Protein 2QCK (pdb70)

CATH classification: 2.30.110.10

B-factor: mean 38.44, std 8.35, range [13.76, 81.12]

Organism: Arthrobacter sp. (strain FB24) (NCBI:txid290399)

Foldseek 3Di:
DVVVVVVLLAVKFFKKKKWAQQVHRIAMAIFRAWAWDDVVQTKIKGKFCPPPCNVRVVPDWKMKMFAAPVCVVLNVLRHDDDDSPPDDQWAQDPVRYIGGPDHQKMFMWTWPWDDDDTMIMTMTGTDGMDGHDDHFTWMAHNHDIDTDDDDDDPD

Nearest PDB structures (foldseek):
  2qck-assembly1_A  TM=1.006E+00  e=4.231E-31  Arthrobacter sp. FB24
  5zc2-assembly1_A  TM=9.084E-01  e=1.062E-13  Acinetobacter baumannii
  4f07-assembly3_E  TM=8.674E-01  e=9.873E-12  Pseudomonas sp. Y2
  4f07-assembly1_A  TM=8.770E-01  e=6.258E-11  Pseudomonas sp. Y2
  4f07-assembly6_L  TM=8.648E-01  e=5.595E-11  Pseudomonas sp. Y2

Structure (mmCIF, N/CA/C/O backbone):
data_2QCK
#
_entry.id   2QCK
#
_cell.length_a   60.510
_cell.length_b   60.510
_cell.length_c   180.700
_cell.angle_alpha   90.000
_cell.angle_beta   90.000
_cell.angle_gamma   120.000
#
_symmetry.space_group_name_H-M   'P 62 2 2'
#
loop_
_entity.id
_entity.type
_entity.pdbx_description
1 polymer 'Flavin reductase domain protein'
2 non-polymer 'PHOSPHATE ION'
3 water water
#
loop_
_atom_site.group_PDB
_atom_site.id
_atom_site.type_symbol
_atom_site.label_atom_id
_atom_site.label_alt_id
_atom_site.label_comp_id
_atom_site.label_asym_id
_atom_site.label_entity_id
_atom_site.label_seq_id
_atom_site.pdbx_PDB_ins_code
_atom_site.Cartn_x
_atom_site.Cartn_y
_atom_site.Cartn_z
_atom_site.occupancy
_atom_site.B_iso_or_equiv
_atom_site.auth_seq_id
_atom_site.auth_comp_id
_atom_site.auth_asym_id
_atom_site.auth_atom_id
_atom_site.pdbx_PDB_model_num
ATOM 1 N N . PHE A 1 9 ? 30.708 43.655 13.415 1.00 72.53 8 PHE A N 1
ATOM 2 C CA . PHE A 1 9 ? 31.856 43.248 14.290 1.00 73.21 8 PHE A CA 1
ATOM 3 C C . PHE A 1 9 ? 31.838 41.763 14.631 1.00 72.76 8 PHE A C 1
ATOM 4 O O . PHE A 1 9 ? 32.866 41.093 14.586 1.00 72.11 8 PHE A O 1
ATOM 12 N N . GLU A 1 10 ? 30.671 41.266 15.020 1.00 73.04 9 GLU A N 1
ATOM 13 C CA . GLU A 1 10 ? 30.398 39.833 14.964 1.00 70.49 9 GLU A CA 1
ATOM 14 C C . GLU A 1 10 ? 30.670 39.453 13.515 1.00 69.03 9 GLU A C 1
ATOM 15 O O . GLU A 1 10 ? 31.219 38.383 13.229 1.00 67.10 9 GLU A O 1
ATOM 17 N N . GLY A 1 11 ? 30.279 40.373 12.619 1.00 66.79 10 GLY A N 1
ATOM 18 C CA . GLY A 1 11 ? 30.509 40.275 11.183 1.00 63.56 10 GLY A CA 1
ATOM 19 C C . GLY A 1 11 ? 31.964 40.330 10.793 1.00 59.06 10 GLY A C 1
ATOM 20 O O . GLY A 1 11 ? 32.422 39.437 10.127 1.00 61.51 10 GLY A O 1
ATOM 21 N N . THR A 1 12 ? 32.688 41.361 11.218 1.00 55.30 11 THR A N 1
ATOM 22 C CA . THR A 1 12 ? 34.110 41.513 10.866 1.00 53.09 11 THR A CA 1
ATOM 23 C C . THR A 1 12 ? 34.932 40.277 11.254 1.00 51.55 11 THR A C 1
ATOM 24 O O . THR A 1 12 ? 35.682 39.751 10.435 1.00 50.74 11 THR A O 1
ATOM 28 N N . PHE A 1 13 ? 34.782 39.804 12.489 1.00 48.80 12 PHE A N 1
ATOM 29 C CA . PHE A 1 13 ? 35.450 38.577 12.929 1.00 44.19 12 PHE A CA 1
ATOM 30 C C . PHE A 1 13 ? 35.030 37.369 12.050 1.00 44.20 12 PHE A C 1
ATOM 31 O O . PHE A 1 13 ? 35.883 36.650 11.526 1.00 38.85 12 PHE A O 1
ATOM 39 N N . LYS A 1 14 ? 33.738 37.142 11.848 1.00 45.37 13 LYS A N 1
ATOM 40 C CA . LYS A 1 14 ? 33.318 35.985 11.014 1.00 46.95 13 LYS A CA 1
ATOM 41 C C . LYS A 1 14 ? 33.857 36.133 9.579 1.00 47.36 13 LYS A C 1
ATOM 42 O O . LYS A 1 14 ? 34.296 35.163 8.961 1.00 44.52 13 LYS A O 1
ATOM 45 N N . GLU A 1 15 ? 33.823 37.357 9.070 1.00 46.09 14 GLU A N 1
ATOM 46 C CA . GLU A 1 15 ? 34.355 37.663 7.749 1.00 45.55 14 GLU A CA 1
ATOM 47 C C . GLU A 1 15 ? 35.849 37.374 7.645 1.00 43.65 14 GLU A C 1
ATOM 48 O O . GLU A 1 15 ? 36.255 36.658 6.766 1.00 45.16 14 GLU A O 1
ATOM 62 N N . PHE A 1 17 ? 37.759 35.391 9.226 1.00 43.82 16 PHE A N 1
ATOM 63 C CA . PHE A 1 17 ? 38.045 33.938 9.191 1.00 41.98 16 PHE A CA 1
ATOM 64 C C . PHE A 1 17 ? 37.465 33.230 7.973 1.00 45.29 16 PHE A C 1
ATOM 65 O O . PHE A 1 17 ? 37.911 32.119 7.638 1.00 44.39 16 PHE A O 1
ATOM 73 N N . ARG A 1 18 ? 36.466 33.850 7.335 1.00 47.61 17 ARG A N 1
ATOM 74 C CA . ARG A 1 18 ? 36.052 33.441 5.984 1.00 49.20 17 ARG A CA 1
ATOM 75 C C . ARG A 1 18 ? 37.194 33.628 4.999 1.00 47.99 17 ARG A C 1
ATOM 76 O O . ARG A 1 18 ? 37.346 32.871 4.071 1.00 52.30 17 ARG A O 1
ATOM 84 N N . ARG A 1 19 ? 37.997 34.656 5.213 1.00 49.00 18 ARG A N 1
ATOM 85 C CA . ARG A 1 19 ? 39.100 34.979 4.326 1.00 47.53 18 ARG A CA 1
ATOM 86 C C . ARG A 1 19 ? 40.399 34.261 4.655 1.00 47.84 18 ARG A C 1
ATOM 87 O O . ARG A 1 19 ? 41.427 34.477 3.984 1.00 51.93 18 ARG A O 1
ATOM 95 N N . HIS A 1 20 ? 40.379 33.432 5.687 1.00 44.20 19 HIS A N 1
ATOM 96 C CA . HIS A 1 20 ? 41.568 32.749 6.136 1.00 38.78 19 HIS A CA 1
ATOM 97 C C . HIS A 1 20 ? 41.415 31.296 5.698 1.00 40.82 19 HIS A C 1
ATOM 98 O O . HIS A 1 20 ? 40.493 30.623 6.142 1.00 41.62 19 HIS A O 1
ATOM 105 N N . ALA A 1 21 ? 42.293 30.809 4.825 1.00 37.05 20 ALA A N 1
ATOM 106 C CA . ALA A 1 21 ? 42.204 29.425 4.338 1.00 36.36 20 ALA A CA 1
ATOM 107 C C . ALA A 1 21 ? 42.785 28.449 5.370 1.00 34.98 20 ALA A C 1
ATOM 108 O O . ALA A 1 21 ? 43.485 28.834 6.323 1.00 35.86 20 ALA A O 1
ATOM 110 N N . ALA A 1 22 ? 42.542 27.157 5.181 1.00 36.27 21 ALA A N 1
ATOM 111 C CA . ALA A 1 22 ? 42.986 26.188 6.166 1.00 36.43 21 ALA A CA 1
ATOM 112 C C . ALA A 1 22 ? 43.141 24.806 5.538 1.00 34.83 21 ALA A C 1
ATOM 113 O O . ALA A 1 22 ? 42.460 24.504 4.578 1.00 36.59 21 ALA A O 1
ATOM 115 N N . GLY A 1 23 ? 44.031 23.990 6.077 1.00 36.53 22 GLY A N 1
ATOM 116 C CA . GLY A 1 23 ? 44.090 22.599 5.695 1.00 34.64 22 GLY A CA 1
ATOM 117 C C . GLY A 1 23 ? 43.027 21.808 6.394 1.00 33.62 22 GLY A C 1
ATOM 118 O O . GLY A 1 23 ? 42.541 22.225 7.416 1.00 34.77 22 GLY A O 1
ATOM 119 N N . VAL A 1 24 ? 42.719 20.616 5.881 1.00 31.05 23 VAL A N 1
ATOM 120 C CA . VAL A 1 24 ? 41.601 19.822 6.39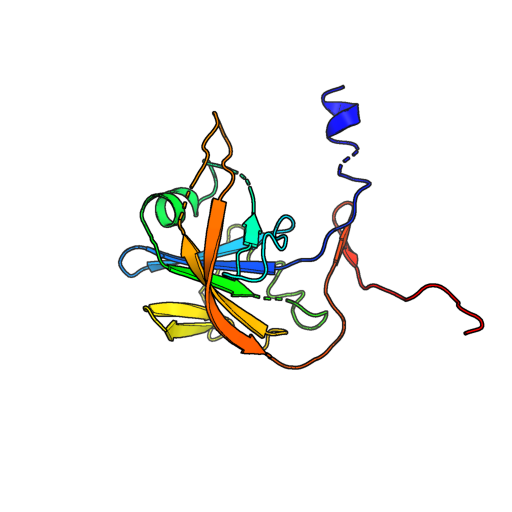0 1.0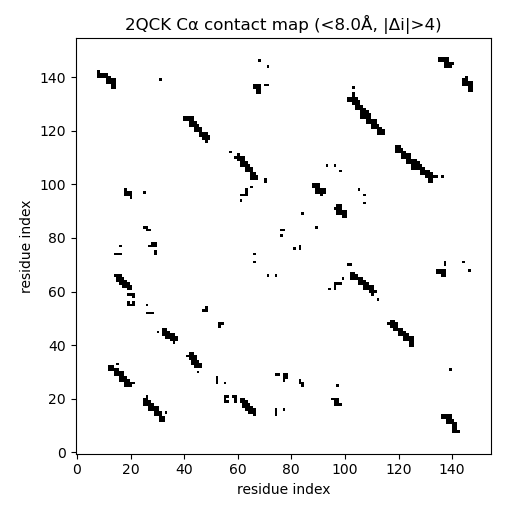0 33.06 23 VAL A CA 1
ATOM 121 C C . VAL A 1 24 ? 42.170 18.525 6.953 1.00 31.76 23 VAL A C 1
ATOM 122 O O . VAL A 1 24 ? 42.917 17.841 6.257 1.00 30.60 23 VAL A O 1
ATOM 126 N N . ALA A 1 25 ? 41.851 18.238 8.225 1.00 32.29 24 ALA A N 1
ATOM 127 C CA . ALA A 1 25 ? 42.175 16.976 8.885 1.00 33.69 24 ALA A CA 1
ATOM 128 C C . ALA A 1 25 ? 40.879 16.362 9.439 1.00 32.03 24 ALA A C 1
ATOM 129 O O . ALA A 1 25 ? 39.868 17.023 9.452 1.00 33.26 24 ALA A O 1
ATOM 131 N N . ILE A 1 26 ? 40.912 15.094 9.864 1.00 35.42 25 ILE A N 1
ATOM 132 C CA . ILE A 1 26 ? 39.814 14.476 10.606 1.00 32.21 25 ILE A CA 1
ATOM 133 C C . ILE A 1 26 ? 40.318 13.870 11.915 1.00 34.20 25 ILE A C 1
ATOM 134 O O . ILE A 1 26 ? 41.381 13.183 11.953 1.00 33.43 25 ILE A O 1
ATOM 139 N N . ILE A 1 27 ? 39.581 14.158 12.991 1.00 34.29 26 ILE A N 1
ATOM 140 C CA . ILE A 1 27 ? 39.908 13.667 14.347 1.00 30.75 26 ILE A CA 1
ATOM 141 C C . ILE A 1 27 ? 38.975 12.522 14.620 1.00 30.74 26 ILE A C 1
ATOM 142 O O . ILE A 1 27 ? 37.808 12.632 14.315 1.00 29.83 26 ILE A O 1
ATOM 147 N N . THR A 1 28 ? 39.502 11.448 15.197 1.00 29.71 27 THR A N 1
ATOM 148 C CA . THR A 1 28 ? 38.677 10.253 15.530 1.00 29.48 27 THR A CA 1
ATOM 149 C C . THR A 1 28 ? 38.884 9.930 17.008 1.00 30.34 27 THR A C 1
ATOM 150 O O . THR A 1 28 ? 39.935 10.217 17.559 1.00 32.80 27 THR A O 1
ATOM 154 N N . VAL A 1 29 ? 37.844 9.433 17.681 1.00 31.23 28 VAL A N 1
ATOM 155 C CA . VAL A 1 29 ? 37.972 9.020 19.055 1.00 25.58 28 VAL A CA 1
ATOM 156 C C . VAL A 1 29 ? 37.019 7.871 19.256 1.00 30.15 28 VAL A C 1
ATOM 157 O O . VAL A 1 29 ? 35.969 7.809 18.615 1.00 31.56 28 VAL A O 1
ATOM 161 N N . ASN A 1 30 ? 37.433 6.942 20.090 1.00 29.02 29 ASN A N 1
ATOM 162 C CA . ASN A 1 30 ? 36.608 5.778 20.484 1.00 30.86 29 ASN A CA 1
ATOM 163 C C . ASN A 1 30 ? 36.121 5.965 21.922 1.00 32.20 29 ASN A C 1
ATOM 164 O O . ASN A 1 30 ? 36.870 5.759 22.909 1.00 31.55 29 ASN A O 1
ATOM 169 N N . TYR A 1 31 ? 34.863 6.359 22.036 1.00 35.25 30 TYR A N 1
ATOM 170 C CA . TYR A 1 31 ? 34.257 6.639 23.311 1.00 35.50 30 TYR A CA 1
ATOM 171 C C . TYR A 1 31 ? 33.578 5.382 23.830 1.00 38.13 30 TYR A C 1
ATOM 172 O O . TYR A 1 31 ? 32.450 5.065 23.461 1.00 38.90 30 TYR A O 1
ATOM 181 N N . ASN A 1 32 ? 34.301 4.666 24.671 1.00 39.37 31 ASN A N 1
ATOM 182 C CA . ASN A 1 32 ? 33.783 3.496 25.324 1.00 43.25 31 ASN A CA 1
ATOM 183 C C . ASN A 1 32 ? 33.103 2.579 24.362 1.00 40.26 31 ASN A C 1
ATOM 184 O O . ASN A 1 32 ? 32.001 2.113 24.614 1.00 42.91 31 ASN A O 1
ATOM 189 N N . GLY A 1 33 ? 33.765 2.338 23.234 1.00 41.00 32 GLY A N 1
ATOM 190 C CA . GLY A 1 33 ? 33.293 1.369 22.269 1.00 40.53 32 GLY A CA 1
ATOM 191 C C . GLY A 1 33 ? 32.669 1.899 20.998 1.00 39.94 32 GLY A C 1
ATOM 192 O O . GLY A 1 33 ? 32.554 1.154 20.040 1.00 40.94 32 GLY A O 1
ATOM 193 N N . THR A 1 34 ? 32.233 3.153 20.982 1.00 35.23 33 THR A N 1
ATOM 194 C CA . THR A 1 34 ? 31.558 3.699 19.808 1.00 35.58 33 THR A CA 1
ATOM 195 C C . THR A 1 34 ? 32.509 4.700 19.179 1.00 33.32 33 THR A C 1
ATOM 196 O O . THR A 1 34 ? 33.023 5.516 19.891 1.00 33.48 33 THR A O 1
ATOM 200 N N . PRO A 1 35 ? 32.774 4.602 17.864 1.00 34.24 34 PRO A N 1
ATOM 201 C CA . PRO A 1 35 ? 33.644 5.560 17.203 1.00 34.97 34 PRO A CA 1
ATOM 202 C C . PRO A 1 35 ? 32.971 6.889 16.953 1.00 33.88 34 PRO A C 1
ATOM 203 O O . PRO A 1 35 ? 31.813 6.946 16.560 1.00 37.54 34 PRO A O 1
ATOM 207 N N . TYR A 1 36 ? 33.711 7.950 17.201 1.00 33.34 35 TYR A N 1
ATOM 208 C CA . TYR A 1 36 ? 33.289 9.298 16.890 1.00 29.08 35 TYR A CA 1
ATOM 209 C C . TYR A 1 36 ? 34.400 9.930 16.095 1.00 31.80 35 TYR A C 1
ATOM 210 O O . TYR A 1 36 ? 35.553 9.544 16.242 1.00 32.77 35 TYR A O 1
ATOM 219 N N . GLY A 1 37 ? 34.074 10.935 15.283 1.00 30.67 36 GLY A N 1
ATOM 220 C CA . GLY A 1 37 ? 35.120 11.660 14.557 1.00 32.05 36 GLY A CA 1
ATOM 221 C C . GLY A 1 37 ? 34.550 12.857 13.859 1.00 32.36 36 GLY A C 1
ATOM 222 O O . GLY A 1 37 ? 33.354 12.948 13.667 1.00 34.49 36 GLY A O 1
ATOM 223 N N . PHE A 1 38 ? 35.402 13.792 13.469 1.00 34.60 37 PHE A N 1
ATOM 224 C CA . PHE A 1 38 ? 34.881 15.000 12.880 1.00 33.17 37 PHE A CA 1
ATOM 225 C C . PHE A 1 38 ? 35.962 15.706 12.057 1.00 33.43 37 PHE A C 1
ATOM 226 O O . PHE A 1 38 ? 37.141 15.611 12.357 1.00 30.50 37 PHE A O 1
ATOM 234 N N . THR A 1 39 ? 35.543 16.363 10.986 1.00 29.61 38 THR A N 1
ATOM 235 C CA . THR A 1 39 ? 36.425 17.138 10.132 1.00 32.23 38 THR A CA 1
ATOM 236 C C . THR A 1 39 ? 36.794 18.364 10.924 1.00 28.79 38 THR A C 1
ATOM 237 O O . THR A 1 39 ? 35.961 18.907 11.610 1.00 31.11 38 THR A O 1
ATOM 241 N N . ALA A 1 40 ? 38.021 18.851 10.745 1.00 32.48 39 ALA A N 1
ATOM 242 C CA . ALA A 1 40 ? 38.556 19.950 11.501 1.00 30.98 39 ALA A CA 1
ATOM 243 C C . ALA A 1 40 ? 39.488 20.782 10.617 1.00 33.45 39 ALA A C 1
ATOM 244 O O . ALA A 1 40 ? 40.248 20.263 9.819 1.00 32.11 39 ALA A O 1
ATOM 246 N N . THR A 1 41 ? 39.369 22.086 10.725 1.00 33.52 40 THR A N 1
ATOM 247 C CA . THR A 1 41 ? 40.297 22.998 10.052 1.00 34.32 40 THR A CA 1
ATOM 248 C C . THR A 1 41 ? 41.272 23.709 11.001 1.00 35.97 40 THR A C 1
ATOM 249 O O . THR A 1 41 ? 42.036 24.574 10.559 1.00 33.18 40 THR A O 1
ATOM 253 N N . SER A 1 42 ? 41.310 23.348 12.275 1.00 34.09 41 SER A N 1
ATOM 254 C CA . SER A 1 42 ? 42.167 24.079 13.233 1.00 35.47 41 SER A CA 1
ATOM 255 C C . SER A 1 42 ? 43.390 23.330 13.732 1.00 37.97 41 SER A C 1
ATOM 256 O O . SER A 1 42 ? 44.108 23.802 14.621 1.00 42.92 41 SER A O 1
ATOM 259 N N . VAL A 1 43 ? 43.655 22.177 13.161 1.00 31.42 42 VAL A N 1
ATOM 260 C CA . VAL A 1 43 ? 44.714 21.337 13.653 1.00 32.88 42 VAL A CA 1
ATOM 261 C C . VAL A 1 43 ? 45.992 22.102 13.317 1.00 33.34 42 VAL A C 1
ATOM 262 O O . VAL A 1 43 ? 46.105 22.576 12.194 1.00 37.33 42 VAL A O 1
ATOM 266 N N . ALA A 1 44 ? 46.903 22.227 14.277 1.00 31.70 43 ALA A N 1
ATOM 267 C CA . ALA A 1 44 ? 48.185 22.974 14.113 1.00 29.80 43 ALA A CA 1
ATOM 268 C C . ALA A 1 44 ? 49.210 22.271 14.935 1.00 32.95 43 ALA A C 1
ATOM 269 O O . ALA A 1 44 ? 48.932 21.784 16.029 1.00 34.25 43 ALA A O 1
ATOM 271 N N . SER A 1 45 ? 50.412 22.233 14.403 1.00 31.65 44 SER A N 1
ATOM 272 C CA . SER A 1 45 ? 51.585 21.850 15.157 1.00 32.13 44 SER A CA 1
ATOM 273 C C . SER A 1 45 ? 51.848 22.773 16.357 1.00 34.63 44 SER A C 1
ATOM 274 O O . SER A 1 45 ? 51.751 24.000 16.222 1.00 34.87 44 SER A O 1
ATOM 277 N N . LEU A 1 46 ? 52.189 22.180 17.515 1.00 34.99 45 LEU A N 1
ATOM 278 C CA . LEU A 1 46 ? 52.598 22.921 18.704 1.00 33.13 45 LEU A CA 1
ATOM 279 C C . LEU A 1 46 ? 54.070 22.768 19.040 1.00 32.65 45 LEU A C 1
ATOM 280 O O . LEU A 1 46 ? 54.787 23.748 19.247 1.00 32.13 45 LEU A O 1
ATOM 285 N N . SER A 1 47 ? 54.550 21.535 19.104 1.00 35.69 46 SER A N 1
ATOM 286 C CA . SER A 1 47 ? 55.956 21.321 19.453 1.00 30.82 46 SER A CA 1
ATOM 287 C C . SER A 1 47 ? 56.508 20.075 18.819 1.00 35.67 46 SER A C 1
ATOM 288 O O . SER A 1 47 ? 55.784 19.219 18.357 1.00 35.78 46 SER A O 1
ATOM 291 N N . ALA A 1 48 ? 57.827 20.014 18.784 1.00 39.71 47 ALA A N 1
ATOM 292 C CA . ALA A 1 48 ? 58.539 18.911 18.163 1.00 41.53 47 ALA A CA 1
ATOM 293 C C . ALA A 1 48 ? 59.002 17.875 19.180 1.00 44.61 47 ALA A C 1
ATOM 294 O O . ALA A 1 48 ? 58.940 16.664 18.905 1.00 48.11 47 ALA A O 1
ATOM 296 N N . GLN A 1 49 ? 59.469 18.332 20.340 1.00 44.76 48 GLN A N 1
ATOM 297 C CA . GLN A 1 49 ? 59.938 17.432 21.375 1.00 47.04 48 GLN A CA 1
ATOM 298 C C . GLN A 1 49 ? 59.373 17.846 22.698 1.00 44.92 48 GLN A C 1
ATOM 299 O O . GLN A 1 49 ? 59.703 18.911 23.189 1.00 48.16 48 GLN A O 1
ATOM 305 N N . PRO A 1 50 ? 58.449 17.063 23.251 1.00 41.41 49 PRO A N 1
ATOM 306 C CA . PRO A 1 50 ? 57.749 16.006 22.573 1.00 39.78 49 PRO A CA 1
ATOM 307 C C . PRO A 1 50 ? 56.862 16.617 21.483 1.00 39.57 49 PRO A C 1
ATOM 308 O O . PRO A 1 50 ? 56.604 17.843 21.487 1.00 39.44 49 PRO A O 1
ATOM 312 N N . PRO A 1 51 ? 56.440 15.780 20.537 1.00 38.01 50 PRO A N 1
ATOM 313 C CA . PRO A 1 51 ? 55.554 16.174 19.488 1.00 37.00 50 PRO A CA 1
ATOM 314 C C . PRO A 1 51 ? 54.163 16.406 20.009 1.00 36.11 50 PRO A C 1
ATOM 315 O O . PRO A 1 51 ? 53.587 15.513 20.634 1.00 38.97 50 PRO A O 1
ATOM 319 N N . ARG A 1 52 ? 53.633 17.591 19.727 1.00 34.29 51 ARG A N 1
ATOM 320 C CA A ARG A 1 52 ? 52.262 17.933 20.100 0.50 34.72 51 ARG A CA 1
ATOM 321 C CA B ARG A 1 52 ? 52.269 17.941 20.110 0.50 33.53 51 ARG A CA 1
ATOM 322 C C . ARG A 1 52 ? 51.559 18.730 19.015 1.00 32.57 51 ARG A C 1
ATOM 323 O O . ARG A 1 52 ? 52.179 19.449 18.268 1.00 33.40 51 ARG A O 1
ATOM 338 N N . PHE A 1 53 ? 50.235 18.626 18.987 1.00 33.48 52 PHE A N 1
ATOM 339 C CA . PHE A 1 53 ? 49.419 19.452 18.132 1.00 34.82 52 PHE A CA 1
ATOM 340 C C . PHE A 1 53 ? 48.228 19.924 18.936 1.00 34.19 52 PHE A C 1
ATOM 341 O O . PHE A 1 53 ? 47.951 19.392 19.992 1.00 34.98 52 PHE A O 1
ATOM 349 N N . THR A 1 54 ? 47.566 20.945 18.410 1.00 34.81 53 THR A N 1
ATOM 350 C CA . THR A 1 54 ? 46.375 21.524 19.019 1.00 34.23 53 THR A CA 1
ATOM 351 C C . THR A 1 54 ? 45.252 21.587 18.000 1.00 35.81 53 THR A C 1
ATOM 3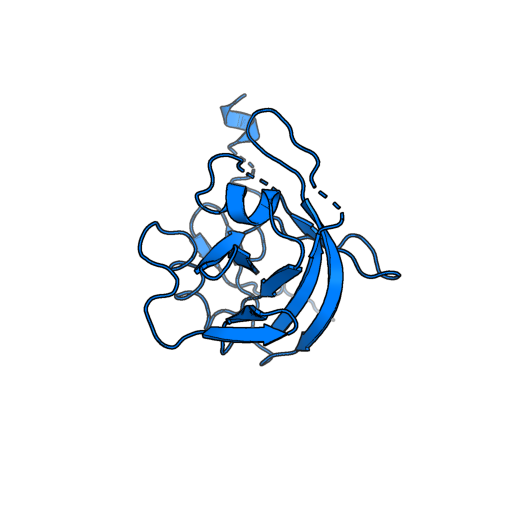52 O O . THR A 1 54 ? 45.516 21.650 16.810 1.00 33.39 53 THR A O 1
ATOM 356 N N . PHE A 1 55 ? 44.004 21.555 18.472 1.00 34.03 54 PHE A N 1
ATOM 357 C CA . PHE A 1 55 ? 42.865 21.973 17.674 1.00 33.83 54 PHE A CA 1
ATOM 358 C C . PHE A 1 55 ? 41.799 22.580 18.591 1.00 33.96 54 PHE A C 1
ATOM 359 O O . PHE A 1 55 ? 41.864 22.451 19.831 1.00 35.12 54 PHE A O 1
ATOM 367 N N . ASN A 1 56 ? 40.831 23.241 17.978 1.00 34.33 55 ASN A N 1
ATOM 368 C CA . ASN A 1 56 ? 39.710 23.814 18.679 1.00 34.02 55 ASN A CA 1
ATOM 3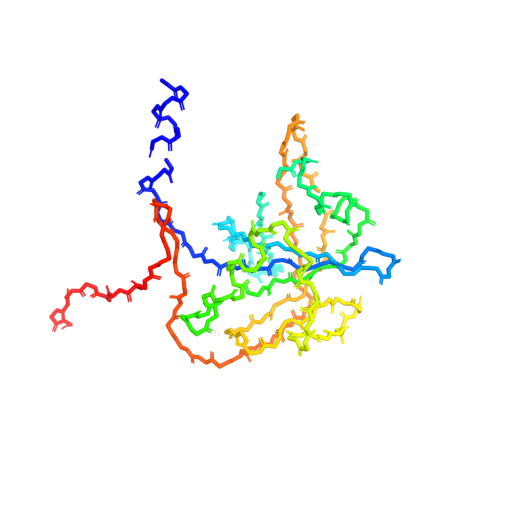69 C C . ASN A 1 56 ? 38.419 23.101 18.279 1.00 34.42 55 ASN A C 1
ATOM 370 O O . ASN A 1 56 ? 38.277 22.616 17.137 1.00 31.68 55 ASN A O 1
ATOM 383 N N . ALA A 1 58 ? 33.857 22.861 19.347 1.00 34.69 57 ALA A N 1
ATOM 384 C CA . ALA A 1 58 ? 32.688 23.381 19.992 1.00 35.45 57 ALA A CA 1
ATOM 385 C C . ALA A 1 58 ? 32.275 22.337 21.032 1.00 36.11 57 ALA A C 1
ATOM 386 O O . ALA A 1 58 ? 32.235 21.127 20.737 1.00 33.43 57 ALA A O 1
ATOM 388 N N . ARG A 1 59 ? 31.881 22.807 22.211 1.00 35.38 58 ARG A N 1
ATOM 389 C CA . ARG A 1 59 ? 31.389 21.896 23.261 1.00 36.81 58 ARG A CA 1
ATOM 390 C C . ARG A 1 59 ? 30.034 21.354 22.920 1.00 36.75 58 ARG A C 1
ATOM 391 O O . ARG A 1 59 ? 29.577 20.383 23.535 1.00 36.48 58 ARG A O 1
ATOM 399 N N . SER A 1 60 ? 29.422 21.904 21.876 1.00 36.64 59 SER A N 1
ATOM 400 C CA . SER A 1 60 ? 28.153 21.366 21.357 1.00 38.30 59 SER A CA 1
ATOM 401 C C . SER A 1 60 ? 28.372 20.384 20.223 1.00 37.63 59 SER A C 1
ATOM 402 O O . SER A 1 60 ? 27.435 19.857 19.724 1.00 34.51 59 SER A O 1
ATOM 405 N N . SER A 1 61 ? 29.608 20.130 19.800 1.00 33.01 60 SER A N 1
ATOM 406 C CA . SER A 1 61 ? 29.845 19.075 18.838 1.00 34.35 60 SER A CA 1
ATOM 407 C C . SER A 1 61 ? 29.292 17.769 19.362 1.00 34.90 60 SER A C 1
ATOM 408 O O . SER A 1 61 ? 29.373 17.488 20.539 1.00 37.61 60 SER A O 1
ATOM 411 N N . SER A 1 62 ? 28.767 16.947 18.475 1.00 35.02 61 SER A N 1
ATOM 412 C CA . SER A 1 62 ? 28.319 15.592 18.838 1.00 32.24 61 SER A CA 1
ATOM 413 C C . SER A 1 62 ? 29.499 14.759 19.355 1.00 33.68 61 SER A C 1
ATOM 414 O O . SER A 1 62 ? 29.327 13.729 19.980 1.00 37.48 61 SER A O 1
ATOM 417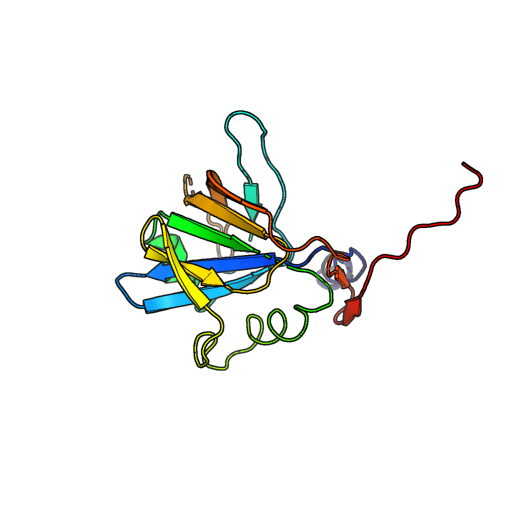 N N . SER A 1 63 ? 30.710 15.203 19.098 1.00 35.99 62 SER A N 1
ATOM 418 C CA . SER A 1 63 ? 31.876 14.479 19.553 1.00 35.95 62 SER A CA 1
ATOM 419 C C . SER A 1 63 ? 32.498 15.066 20.825 1.00 36.45 62 SER A C 1
ATOM 420 O O . SER A 1 63 ? 33.550 14.581 21.263 1.00 33.93 62 SER A O 1
ATOM 423 N N . TRP A 1 64 ? 31.915 16.103 21.417 1.00 35.14 63 TRP A N 1
ATOM 424 C CA . TRP A 1 64 ? 32.565 16.728 22.598 1.00 35.14 63 TRP A CA 1
ATOM 425 C C . TRP A 1 64 ? 32.653 15.758 23.811 1.00 33.46 63 TRP A C 1
ATOM 426 O O . TRP A 1 64 ? 33.717 15.630 24.435 1.00 36.08 63 TRP A O 1
ATOM 437 N N . PRO A 1 65 ? 31.564 15.062 24.136 1.00 34.91 64 PRO A N 1
ATOM 438 C CA . PRO A 1 65 ? 31.640 14.157 25.235 1.00 32.33 64 PRO A CA 1
ATOM 439 C C . PRO A 1 65 ? 32.695 13.088 25.035 1.00 32.92 64 PRO A C 1
ATOM 440 O O . PRO A 1 65 ? 33.325 12.709 26.005 1.00 34.08 64 PRO A O 1
ATOM 444 N N . ALA A 1 66 ? 32.890 12.612 23.803 1.00 30.66 65 ALA A N 1
ATOM 445 C CA . ALA A 1 66 ? 33.935 11.602 23.511 1.00 30.39 65 ALA A CA 1
ATOM 446 C C . ALA A 1 66 ? 35.297 12.195 23.828 1.00 31.34 65 ALA A C 1
ATOM 447 O O . ALA A 1 66 ? 36.121 11.580 24.523 1.00 34.19 65 ALA A O 1
ATOM 449 N N . ILE A 1 67 ? 35.494 13.430 23.388 1.00 31.47 66 ILE A N 1
ATOM 450 C CA . ILE A 1 67 ? 36.762 14.138 23.617 1.00 28.52 66 ILE A CA 1
ATOM 451 C C . ILE A 1 67 ? 37.011 14.510 25.093 1.00 31.78 66 ILE A C 1
ATOM 452 O O . ILE A 1 67 ? 38.154 14.423 25.599 1.00 33.45 66 ILE A O 1
ATOM 457 N N . ALA A 1 68 ? 35.982 15.007 25.764 1.00 27.92 67 ALA A N 1
ATOM 458 C CA . ALA A 1 68 ? 36.003 15.292 27.181 1.00 32.34 67 ALA A CA 1
ATOM 459 C C . ALA A 1 68 ? 36.368 14.085 28.068 1.00 35.10 67 ALA A C 1
ATOM 460 O O . ALA A 1 68 ? 37.032 14.239 29.094 1.00 36.26 67 ALA A O 1
ATOM 462 N N . ASN A 1 69 ? 35.923 12.898 27.668 1.00 33.40 68 ASN A N 1
ATOM 463 C CA . ASN A 1 69 ? 36.027 11.710 28.473 1.00 33.99 68 ASN A CA 1
ATOM 464 C C . ASN A 1 69 ? 36.918 10.616 27.929 1.00 33.32 68 ASN A C 1
ATOM 465 O O . ASN A 1 69 ? 36.971 9.551 28.500 1.00 33.77 68 ASN A O 1
ATOM 470 N N . THR A 1 70 ? 37.709 10.911 26.906 1.00 35.39 69 THR A N 1
ATOM 471 C CA . THR A 1 70 ? 38.633 9.938 26.358 1.00 33.78 69 THR A CA 1
ATOM 472 C C . THR A 1 70 ? 40.013 10.501 26.265 1.00 34.67 69 THR A C 1
ATOM 473 O O . THR A 1 70 ? 40.186 11.723 26.144 1.00 35.56 69 THR A O 1
ATOM 477 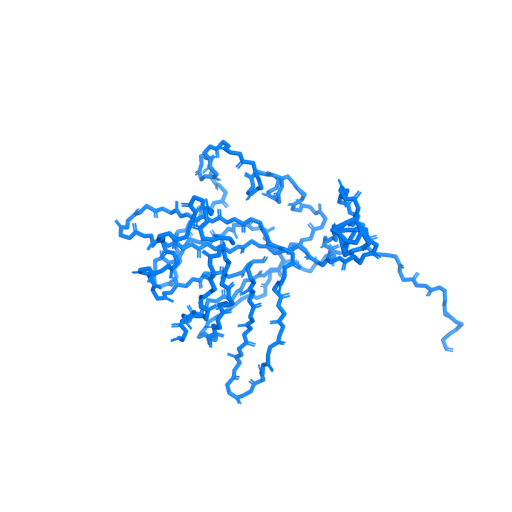N N . THR A 1 71 ? 41.013 9.632 26.339 1.00 35.79 70 THR A N 1
ATOM 478 C CA . THR A 1 71 ? 42.400 10.081 26.226 1.00 35.19 70 THR A CA 1
ATOM 479 C C . THR A 1 71 ? 43.050 9.923 24.844 1.00 33.56 70 THR A C 1
ATOM 480 O O . THR A 1 71 ? 43.686 10.848 24.369 1.00 33.71 70 THR A O 1
ATOM 484 N N . HIS A 1 72 ? 42.914 8.780 24.190 1.00 32.69 71 HIS A N 1
ATOM 485 C CA . HIS A 1 72 ? 43.562 8.590 22.881 1.00 32.61 71 HIS A CA 1
ATOM 486 C C . HIS A 1 72 ? 42.657 9.028 21.766 1.00 34.72 71 HIS A C 1
ATOM 487 O O . HIS A 1 72 ? 41.459 8.747 21.788 1.00 36.53 71 HIS A O 1
ATOM 494 N N . ILE A 1 73 ? 43.250 9.759 20.828 1.00 34.46 72 ILE A N 1
ATOM 495 C CA . ILE A 1 73 ? 42.591 10.208 19.619 1.00 35.31 72 ILE A CA 1
ATOM 496 C C . ILE A 1 73 ? 43.505 10.043 18.399 1.00 35.93 72 ILE A C 1
ATOM 497 O O . ILE A 1 73 ? 44.718 9.873 18.512 1.00 35.79 72 ILE A O 1
ATOM 502 N N . GLY A 1 74 ? 42.899 10.056 17.222 1.00 36.45 73 GLY A N 1
ATOM 503 C CA . GLY A 1 74 ? 43.651 10.058 15.971 1.00 35.61 73 GLY A CA 1
ATOM 504 C C . GLY A 1 74 ? 43.447 11.353 15.220 1.00 35.10 73 GLY A C 1
ATOM 505 O O . GLY A 1 74 ? 42.383 11.935 15.263 1.00 39.27 73 GLY A O 1
ATOM 506 N N . VAL A 1 75 ? 44.482 11.815 14.529 1.00 33.51 74 VAL A N 1
ATOM 507 C CA . VAL A 1 75 ? 44.304 12.855 13.536 1.00 33.34 74 VAL A CA 1
ATOM 508 C C . VAL A 1 75 ? 44.745 12.386 12.144 1.00 31.75 74 VAL A C 1
ATOM 509 O O . VAL A 1 75 ? 45.781 11.718 12.003 1.00 30.78 74 VAL A O 1
ATOM 513 N N . HIS A 1 76 ? 43.943 12.721 11.132 1.00 29.82 75 HIS A N 1
ATOM 514 C CA . HIS A 1 76 ? 44.196 12.295 9.743 1.00 30.21 75 HIS A CA 1
ATOM 515 C C . HIS A 1 76 ? 44.360 13.477 8.835 1.00 31.81 75 HIS A C 1
ATOM 516 O O . HIS A 1 76 ? 43.481 14.324 8.763 1.00 34.61 75 HIS A O 1
ATOM 531 N N . LEU A 1 78 ? 44.527 14.911 5.080 1.00 36.71 77 LEU A N 1
ATOM 532 C CA . LEU A 1 78 ? 43.713 14.578 3.925 1.00 35.67 77 LEU A CA 1
ATOM 533 C C . LEU A 1 78 ? 44.355 15.102 2.657 1.00 37.16 77 LEU A C 1
ATOM 534 O O . LEU A 1 78 ? 44.969 16.169 2.642 1.00 35.17 77 LEU A O 1
ATOM 539 N N . GLY A 1 79 ? 44.236 14.332 1.585 1.00 38.03 78 GLY A N 1
ATOM 540 C CA . GLY A 1 79 ? 44.524 14.858 0.263 1.00 35.78 78 GLY A CA 1
ATOM 541 C C . GLY A 1 79 ? 43.272 15.095 -0.554 1.00 36.43 78 GLY A C 1
ATOM 542 O O . GLY A 1 79 ? 42.161 14.869 -0.108 1.00 33.21 78 GLY A O 1
ATOM 543 N N . LEU A 1 80 ? 43.461 15.508 -1.795 1.00 39.17 79 LEU A N 1
ATOM 544 C CA . LEU A 1 80 ? 42.342 15.774 -2.683 1.00 38.01 79 LEU A CA 1
ATOM 545 C C . LEU A 1 80 ? 41.458 14.572 -2.912 1.00 38.54 79 LEU A C 1
ATOM 546 O O . LEU A 1 80 ? 40.258 14.726 -3.066 1.00 38.68 79 LEU A O 1
ATOM 551 N N . ASP A 1 81 ? 42.030 13.371 -2.913 1.00 38.16 80 ASP A N 1
ATOM 552 C CA . ASP A 1 81 ? 41.220 12.170 -3.080 1.00 36.43 80 ASP A CA 1
ATOM 553 C C . ASP A 1 81 ? 40.390 11.878 -1.834 1.00 38.10 80 ASP A C 1
ATOM 554 O O . ASP A 1 81 ? 39.569 10.976 -1.837 1.00 35.93 80 ASP A O 1
ATOM 557 N N . ASN A 1 82 ? 40.589 12.629 -0.759 1.00 36.99 81 ASN A N 1
ATOM 558 C CA . ASN A 1 82 ? 39.827 12.411 0.466 1.00 35.30 81 ASN A CA 1
ATOM 559 C C . ASN A 1 82 ? 38.692 13.452 0.643 1.00 34.05 81 ASN A C 1
ATOM 560 O O . ASN A 1 82 ? 38.177 13.581 1.744 1.00 36.47 81 ASN A O 1
ATOM 565 N N . GLN A 1 83 ? 38.275 14.151 -0.421 1.00 35.45 82 GLN A N 1
ATOM 566 C CA A GLN A 1 83 ? 37.277 15.187 -0.227 0.50 35.39 82 GLN A CA 1
ATOM 567 C CA B GLN A 1 83 ? 37.201 15.175 -0.404 0.50 37.39 82 GLN A CA 1
ATOM 568 C C . GLN A 1 83 ? 35.953 14.592 0.235 1.00 37.86 82 GLN A C 1
ATOM 569 O O . GLN A 1 83 ? 35.293 15.184 1.068 1.00 39.77 82 GLN A O 1
ATOM 580 N N . GLU A 1 84 ? 35.607 13.411 -0.244 1.00 39.29 83 GLU A N 1
ATOM 581 C CA . GLU A 1 84 ? 34.338 12.797 0.104 1.00 40.75 83 GLU A CA 1
ATOM 582 C C . GLU A 1 84 ? 34.306 12.435 1.592 1.00 38.60 83 GLU A C 1
ATOM 583 O O . GLU A 1 84 ? 33.270 12.524 2.246 1.00 35.40 83 GLU A O 1
ATOM 589 N N . LEU A 1 85 ? 35.456 12.051 2.118 1.00 36.73 84 LEU A N 1
ATOM 590 C CA . LEU A 1 85 ? 35.595 11.665 3.497 1.00 37.28 84 LEU A CA 1
ATOM 591 C C . LEU A 1 85 ? 35.511 12.896 4.385 1.00 36.68 84 LEU A C 1
ATOM 592 O O . LEU A 1 85 ? 34.787 12.873 5.407 1.00 37.27 84 LEU A O 1
ATOM 597 N N . ALA A 1 86 ? 36.187 13.973 3.967 1.00 35.17 85 ALA A N 1
ATOM 598 C CA . ALA A 1 86 ? 36.031 15.293 4.600 1.00 35.10 85 ALA A CA 1
ATOM 599 C C . ALA A 1 86 ? 34.568 15.728 4.723 1.00 33.50 85 ALA A C 1
ATOM 600 O O . ALA A 1 86 ? 34.137 16.127 5.791 1.00 36.89 85 ALA A O 1
ATOM 602 N N . ASP A 1 87 ? 33.806 15.646 3.647 1.00 33.84 86 ASP A N 1
ATOM 603 C CA . ASP A 1 87 ? 32.410 16.029 3.663 1.00 32.04 86 ASP A CA 1
ATOM 604 C C . ASP A 1 87 ? 31.548 15.114 4.574 1.00 32.51 86 ASP A C 1
ATOM 605 O O . ASP A 1 87 ? 30.695 15.605 5.321 1.00 31.61 86 ASP A O 1
ATOM 610 N N A ARG A 1 88 ? 31.767 13.800 4.464 0.50 33.12 87 ARG A N 1
ATOM 611 N N B ARG A 1 88 ? 31.764 13.809 4.519 0.50 32.55 87 ARG A N 1
ATOM 612 C CA A ARG A 1 88 ? 31.210 12.771 5.386 0.50 35.17 87 ARG A CA 1
ATOM 613 C CA B ARG A 1 88 ? 31.035 12.894 5.406 0.50 33.89 87 ARG A CA 1
ATOM 614 C C A ARG A 1 88 ? 31.317 13.181 6.842 0.50 34.16 87 ARG A C 1
ATOM 615 C C B ARG A 1 88 ? 31.296 13.193 6.882 0.50 33.52 87 ARG A C 1
ATOM 616 O O A ARG A 1 88 ? 30.365 13.095 7.603 0.50 33.64 87 ARG A O 1
ATOM 617 O O B ARG A 1 88 ? 30.401 13.059 7.706 0.50 32.92 87 ARG A O 1
ATOM 632 N N . PHE A 1 89 ? 32.525 13.585 7.216 1.00 34.51 88 PHE A N 1
ATOM 633 C CA . PHE A 1 89 ? 32.881 13.843 8.602 1.00 32.20 88 PHE A CA 1
ATOM 634 C C . PHE A 1 89 ? 32.543 15.261 9.077 1.00 36.84 88 PHE A C 1
ATOM 635 O O . PHE A 1 89 ? 32.834 15.626 10.237 1.00 36.37 88 PHE A O 1
ATOM 643 N N . ALA A 1 90 ? 31.917 16.043 8.187 1.00 34.41 89 ALA A N 1
ATOM 644 C CA . ALA A 1 90 ? 31.449 17.386 8.508 1.00 33.39 89 ALA A CA 1
ATOM 645 C C . ALA A 1 90 ? 29.934 17.428 8.626 1.00 34.40 89 ALA A C 1
ATOM 646 O O . ALA A 1 90 ? 29.404 18.411 9.136 1.00 36.26 89 ALA A O 1
ATOM 648 N N . ARG A 1 91 ? 29.253 16.398 8.134 1.00 37.39 90 ARG A N 1
ATOM 649 C CA . ARG A 1 91 ? 27.790 16.355 8.081 1.00 39.16 90 ARG A CA 1
ATOM 650 C C . ARG A 1 91 ? 27.223 15.426 9.148 1.00 38.69 90 ARG A C 1
ATOM 651 O O . ARG A 1 91 ? 27.961 14.719 9.830 1.00 36.02 90 ARG A O 1
ATOM 659 N N . THR A 1 92 ? 25.911 15.454 9.299 1.00 38.15 91 THR A N 1
ATOM 660 C CA . THR A 1 92 ? 25.288 14.818 10.413 1.00 39.29 91 THR A CA 1
ATOM 661 C C . THR A 1 92 ? 24.997 13.342 10.207 1.00 41.27 91 THR A C 1
ATOM 662 O O . THR A 1 92 ? 24.527 12.707 11.139 1.00 47.86 91 THR A O 1
ATOM 666 N N . LYS A 1 93 ? 25.232 12.768 9.034 1.00 43.58 92 LYS A N 1
ATOM 667 C CA . LYS A 1 93 ? 24.864 11.363 8.819 1.00 41.43 92 LYS A CA 1
ATOM 668 C C . LYS A 1 93 ? 25.821 10.467 9.635 1.00 40.25 92 LYS A C 1
ATOM 669 O O . LYS A 1 93 ? 26.802 10.943 10.181 1.00 43.83 92 LYS A O 1
ATOM 672 N N . ASN A 1 94 ? 25.520 9.187 9.782 1.00 37.17 93 ASN A N 1
ATOM 673 C CA . ASN A 1 94 ? 26.418 8.296 10.519 1.00 34.36 93 ASN A CA 1
ATOM 674 C C . ASN A 1 94 ? 27.767 8.229 9.811 1.00 33.95 93 ASN A C 1
ATOM 675 O O . ASN A 1 94 ? 27.878 7.740 8.687 1.00 31.82 93 ASN A O 1
ATOM 680 N N . ARG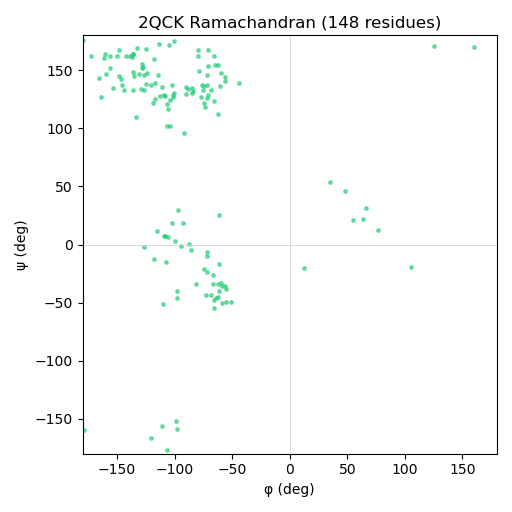 A 1 95 ? 28.791 8.765 10.459 1.00 35.09 94 ARG A N 1
ATOM 681 C CA . ARG A 1 95 ? 30.083 8.954 9.821 1.00 34.98 94 ARG A CA 1
ATOM 682 C C . ARG A 1 95 ? 30.883 7.668 9.634 1.00 35.84 94 ARG A C 1
ATOM 683 O O . ARG A 1 95 ? 31.789 7.618 8.805 1.00 36.11 94 ARG A O 1
ATOM 691 N N . PHE A 1 96 ? 30.554 6.641 10.408 1.00 32.60 95 PHE A N 1
ATOM 692 C CA . PHE A 1 96 ? 31.315 5.393 10.384 1.00 31.95 95 PHE A CA 1
ATOM 693 C C . PHE A 1 96 ? 30.587 4.282 9.677 1.00 33.27 95 PHE A C 1
ATOM 694 O O . PHE A 1 96 ? 31.074 3.159 9.660 1.00 28.39 95 PHE A O 1
ATOM 702 N N . GLU A 1 97 ? 29.447 4.596 9.063 1.00 33.40 96 GLU A N 1
ATOM 703 C CA . GLU A 1 97 ? 28.741 3.630 8.211 1.00 36.07 96 GLU A CA 1
ATOM 704 C C . GLU A 1 97 ? 29.504 3.475 6.887 1.00 34.42 96 GLU A C 1
ATOM 705 O O . GLU A 1 97 ? 29.658 4.447 6.159 1.00 38.25 96 GLU A O 1
ATOM 711 N N . GLY A 1 98 ? 29.979 2.263 6.600 1.00 31.71 97 GLY A N 1
ATOM 712 C CA . GLY A 1 98 ? 30.837 1.964 5.440 1.00 32.05 97 GLY A CA 1
ATOM 713 C C . GLY A 1 98 ? 32.119 1.275 5.882 1.00 32.62 97 GLY A C 1
ATOM 714 O O . GLY A 1 98 ? 32.420 1.240 7.063 1.00 38.35 97 GLY A O 1
ATOM 715 N N . ASP A 1 99 ? 32.904 0.770 4.940 1.00 30.73 98 ASP A N 1
ATOM 716 C CA . ASP A 1 99 ? 34.137 0.034 5.238 1.00 31.40 98 ASP A CA 1
ATOM 717 C C . ASP A 1 99 ? 35.408 0.892 5.161 1.00 32.20 98 ASP A C 1
ATOM 718 O O . ASP A 1 99 ? 36.495 0.389 4.910 1.00 34.54 98 ASP A O 1
ATOM 723 N N . HIS A 1 100 ? 35.276 2.179 5.446 1.00 31.75 99 HIS A N 1
ATOM 724 C CA . HIS A 1 100 ? 36.383 3.137 5.298 1.00 31.05 99 HIS A CA 1
ATOM 725 C C . HIS A 1 100 ? 37.281 3.410 6.521 1.00 30.48 99 HIS A C 1
ATOM 726 O O . HIS A 1 100 ? 38.002 4.404 6.562 1.00 30.22 99 HIS A O 1
ATOM 733 N N . TRP A 1 101 ? 37.255 2.519 7.497 1.00 31.67 100 TRP A N 1
ATOM 734 C CA . TRP A 1 101 ? 38.015 2.696 8.709 1.00 32.84 100 TRP A CA 1
ATOM 735 C C . TRP A 1 101 ? 38.187 1.373 9.413 1.00 33.79 100 TRP A C 1
ATOM 736 O O . TRP A 1 101 ? 37.486 0.415 9.140 1.00 31.44 100 TRP A O 1
ATOM 747 N N . GLU A 1 102 ? 39.124 1.338 10.336 1.00 34.30 101 GLU A N 1
ATOM 748 C CA . GLU A 1 102 ? 39.207 0.253 11.281 1.00 36.17 101 GLU A CA 1
ATOM 749 C C . GLU A 1 102 ? 39.931 0.691 12.534 1.00 34.35 101 GLU A C 1
ATOM 750 O O . GLU A 1 102 ? 40.609 1.711 12.542 1.00 39.94 101 GLU A O 1
ATOM 756 N N . LEU A 1 103 ? 39.757 -0.082 13.595 1.00 34.00 102 LEU A N 1
ATOM 757 C CA . LEU A 1 103 ? 40.370 0.207 14.880 1.00 34.28 102 LEU A CA 1
ATOM 758 C C . LEU A 1 103 ? 41.851 -0.046 14.791 1.00 33.36 102 LEU A C 1
ATOM 759 O O . LEU A 1 103 ? 42.274 -1.139 14.385 1.00 33.31 102 LEU A O 1
ATOM 764 N N . GLY A 1 104 ? 42.634 0.940 15.198 1.00 33.89 103 GLY A N 1
ATOM 765 C CA . GLY A 1 104 ? 44.075 0.807 15.275 1.00 36.93 103 GLY A CA 1
ATOM 766 C C . GLY A 1 104 ? 44.574 0.801 16.709 1.00 40.06 103 GLY A C 1
ATOM 767 O O . GLY A 1 104 ? 43.809 0.515 17.640 1.00 39.05 103 GLY A O 1
ATOM 768 N N . PRO A 1 105 ? 45.849 1.175 16.903 1.00 43.92 104 PRO A N 1
ATOM 769 C CA . PRO A 1 105 ? 46.481 1.330 18.217 1.00 43.90 104 PRO A CA 1
ATOM 770 C C . PRO A 1 105 ? 45.587 2.049 19.206 1.00 41.14 104 PRO A C 1
ATOM 771 O O . PRO A 1 105 ? 44.918 3.002 18.832 1.00 39.51 104 PRO A O 1
ATOM 775 N N . TYR A 1 106 ? 45.582 1.560 20.443 1.00 40.28 105 TYR A N 1
ATOM 776 C CA . TYR A 1 106 ? 44.743 2.070 21.515 1.00 38.50 105 TYR A CA 1
ATOM 777 C C . TYR A 1 106 ? 43.256 2.083 21.159 1.00 37.90 105 TYR A C 1
ATOM 778 O O . TYR A 1 106 ? 42.472 2.829 21.767 1.00 40.01 105 TYR A O 1
ATOM 787 N N . GLU A 1 107 ? 42.864 1.269 20.179 1.00 33.43 106 GLU A N 1
ATOM 788 C CA . GLU A 1 107 ? 41.469 1.188 19.726 1.00 34.59 106 GLU A CA 1
ATOM 789 C C . GLU A 1 107 ? 40.989 2.512 19.121 1.00 33.60 106 GLU A C 1
ATOM 790 O O . GLU A 1 107 ? 39.795 2.786 19.094 1.00 35.27 106 GLU A O 1
ATOM 796 N N . VAL A 1 108 ? 41.922 3.341 18.674 1.00 32.11 107 VAL A N 1
ATOM 797 C CA . VAL A 1 108 ? 41.579 4.572 17.976 1.00 31.60 107 VAL A CA 1
ATOM 798 C C . VAL A 1 108 ? 41.054 4.185 16.585 1.00 32.14 107 VAL A C 1
ATOM 799 O O . VAL A 1 108 ? 41.609 3.275 15.921 1.00 33.01 107 VAL A O 1
ATOM 803 N N . PRO A 1 109 ? 39.961 4.843 16.130 1.00 32.71 108 PRO A N 1
ATOM 804 C CA . PRO A 1 109 ? 39.516 4.582 14.765 1.00 29.31 108 PRO A CA 1
ATOM 805 C C . PRO A 1 109 ? 40.435 5.247 13.748 1.00 29.51 108 PRO A C 1
ATOM 806 O O . PRO A 1 109 ? 40.648 6.476 13.773 1.00 30.97 108 PRO A O 1
ATOM 810 N N . ILE A 1 110 ? 40.994 4.415 12.884 1.00 30.92 109 ILE A N 1
ATOM 811 C CA . ILE A 1 110 ? 41.885 4.809 11.813 1.00 32.13 109 ILE A CA 1
ATOM 812 C C . ILE A 1 110 ? 41.173 4.723 10.446 1.00 32.49 109 ILE A C 1
ATOM 813 O O . ILE A 1 110 ? 40.676 3.658 10.031 1.00 35.12 109 ILE A O 1
ATOM 818 N N . LEU A 1 111 ? 41.128 5.872 9.772 1.00 31.96 110 LEU A N 1
ATOM 819 C CA . LEU A 1 111 ? 40.532 6.019 8.478 1.00 31.29 110 LEU A CA 1
ATOM 820 C C . LEU A 1 111 ? 41.530 5.622 7.428 1.00 33.94 110 LEU A C 1
ATOM 821 O O . LEU A 1 111 ? 42.667 6.069 7.451 1.00 34.80 110 LEU A O 1
ATOM 826 N N . LYS A 1 112 ? 41.064 4.794 6.497 1.00 35.70 111 LYS A N 1
ATOM 827 C CA . LYS A 1 112 ? 41.848 4.285 5.370 1.00 35.56 111 LYS A CA 1
ATOM 828 C C . LYS A 1 112 ? 42.142 5.342 4.331 1.00 35.16 111 LYS A C 1
ATOM 829 O O . LYS A 1 112 ? 41.385 6.312 4.175 1.00 30.87 111 LYS A O 1
ATOM 835 N N . ASP A 1 113 ? 43.239 5.154 3.614 1.00 36.16 112 ASP A N 1
ATOM 836 C CA . ASP A 1 113 ? 43.498 5.879 2.360 1.00 35.76 112 ASP A CA 1
ATOM 837 C C . ASP A 1 113 ? 43.697 7.362 2.534 1.00 33.28 112 ASP A C 1
ATOM 838 O O . ASP A 1 113 ? 43.358 8.120 1.644 1.00 35.47 112 ASP A O 1
ATOM 843 N N . VAL A 1 114 ? 44.242 7.792 3.662 1.00 35.92 113 VAL A N 1
ATOM 844 C CA . VAL A 1 114 ? 44.466 9.235 3.927 1.00 31.19 113 VAL A CA 1
ATOM 845 C C . VAL A 1 114 ? 45.944 9.535 3.665 1.00 32.55 113 VAL A C 1
ATOM 846 O O . VAL A 1 114 ? 46.730 8.604 3.405 1.00 30.66 113 VAL A O 1
ATOM 850 N N . ALA A 1 115 ? 46.322 10.801 3.751 1.00 31.49 114 ALA A N 1
ATOM 851 C CA . ALA A 1 115 ? 47.721 11.219 3.538 1.00 35.65 114 ALA A CA 1
ATOM 852 C C . ALA A 1 115 ? 48.668 10.693 4.631 1.00 38.72 114 ALA A C 1
ATOM 853 O O . ALA A 1 115 ? 49.877 10.511 4.416 1.00 40.00 114 ALA A O 1
ATOM 855 N N . GLY A 1 116 ? 48.089 10.465 5.805 1.00 39.46 115 GLY A N 1
ATOM 856 C CA . GLY A 1 116 ? 48.746 9.832 6.917 1.00 38.01 115 GLY A CA 1
ATOM 857 C C . GLY A 1 116 ? 47.981 10.185 8.158 1.00 37.68 115 GLY A C 1
ATOM 858 O O . GLY A 1 116 ? 47.065 11.014 8.118 1.00 34.01 115 GLY A O 1
ATOM 859 N N . TRP A 1 117 ? 48.323 9.525 9.246 1.00 39.85 116 TRP A N 1
ATOM 860 C CA . TRP A 1 117 ? 47.718 9.803 10.549 1.00 39.67 116 TRP A CA 1
ATOM 861 C C . TRP A 1 117 ? 48.720 9.799 11.701 1.00 38.55 116 TRP A C 1
ATOM 862 O O . TRP A 1 117 ? 49.826 9.233 11.604 1.00 36.18 116 TRP A O 1
ATOM 873 N N . LEU A 1 118 ? 48.283 10.399 12.804 1.00 36.19 117 LEU A N 1
ATOM 874 C CA . LEU A 1 118 ? 49.010 10.370 14.063 1.00 36.60 117 LEU A CA 1
ATOM 875 C C . LEU A 1 118 ? 48.037 9.972 15.162 1.00 35.25 117 LEU A C 1
ATOM 876 O O . LEU A 1 118 ? 46.851 10.327 15.088 1.00 36.11 117 LEU A O 1
ATOM 881 N N . ILE A 1 119 ? 48.527 9.248 16.166 1.00 36.85 118 ILE A N 1
ATOM 882 C CA . ILE A 1 119 ? 47.749 8.935 17.368 1.00 36.38 118 ILE A CA 1
ATOM 883 C C . ILE A 1 119 ? 48.360 9.700 18.549 1.00 35.37 118 ILE A C 1
ATOM 884 O O . ILE A 1 119 ? 49.579 9.767 18.726 1.00 33.44 118 ILE A O 1
ATOM 889 N N . GLY A 1 120 ? 47.495 10.303 19.354 1.00 35.21 119 GLY A N 1
ATOM 890 C CA . GLY A 1 120 ? 47.949 11.096 20.476 1.00 37.22 119 GLY A CA 1
ATOM 891 C C . GLY A 1 120 ? 47.154 10.836 21.728 1.00 38.71 119 GLY A C 1
ATOM 892 O O . GLY A 1 120 ? 46.084 10.205 21.682 1.00 39.28 119 GLY A O 1
ATOM 893 N N . LYS A 1 121 ? 47.725 11.278 22.844 1.00 37.32 120 LYS A N 1
ATOM 894 C CA . LYS A 1 121 ? 47.050 11.325 24.127 1.00 36.14 120 LYS A CA 1
ATOM 895 C C . LYS A 1 121 ? 46.684 12.760 24.370 1.00 34.90 120 LYS A C 1
ATOM 896 O O . LYS A 1 121 ? 47.550 13.647 24.365 1.00 33.68 120 LYS A O 1
ATOM 899 N N . ILE A 1 122 ? 45.402 12.998 24.607 1.00 35.47 121 ILE A N 1
ATOM 900 C CA . ILE A 1 122 ? 44.977 14.327 25.038 1.00 32.51 121 ILE A CA 1
ATOM 901 C C . ILE A 1 122 ? 45.552 14.629 26.413 1.00 32.17 121 ILE A C 1
ATOM 902 O O . ILE A 1 122 ? 45.341 13.862 27.365 1.00 30.75 121 ILE A O 1
ATOM 907 N N . GLN A 1 123 ? 46.283 15.741 26.499 1.00 32.67 122 GLN A N 1
ATOM 908 C CA . GLN A 1 123 ? 46.893 16.204 27.762 1.00 30.70 122 GLN A CA 1
ATOM 909 C C . GLN A 1 123 ? 45.866 16.957 28.605 1.00 31.62 122 GLN A C 1
ATOM 910 O O . GLN A 1 123 ? 45.699 16.712 29.789 1.00 34.04 122 GLN A O 1
ATOM 924 N N . ARG A 1 125 ? 42.150 19.782 28.014 1.00 34.85 124 ARG A N 1
ATOM 925 C CA . ARG A 1 125 ? 41.323 20.694 27.231 1.00 32.86 124 ARG A CA 1
ATOM 926 C C . ARG A 1 125 ? 41.167 21.983 28.004 1.00 33.57 124 ARG A C 1
ATOM 927 O O . ARG A 1 125 ? 40.925 21.943 29.226 1.00 32.09 124 ARG A O 1
ATOM 935 N N . LEU A 1 126 ? 41.261 23.132 27.325 1.00 34.18 125 LEU A N 1
ATOM 936 C CA . LEU A 1 126 ? 41.060 24.431 27.942 1.00 32.64 125 LEU A CA 1
ATOM 937 C C . LEU A 1 126 ? 39.693 24.916 27.529 1.00 34.88 125 LEU A C 1
ATOM 938 O O . LEU A 1 126 ? 39.511 25.368 26.378 1.00 31.29 125 LEU A O 1
ATOM 943 N N . SER A 1 127 ? 38.723 24.801 28.431 1.00 34.28 126 SER A N 1
ATOM 944 C CA . SER A 1 127 ? 37.337 24.962 28.047 1.00 32.45 126 SER A CA 1
ATOM 945 C C . SER A 1 127 ? 36.805 26.308 28.407 1.00 34.27 126 SER A C 1
ATOM 946 O O . SER A 1 127 ? 36.880 26.744 29.559 1.00 33.26 126 SER A O 1
ATOM 949 N N . PHE A 1 128 ? 36.249 26.963 27.399 1.00 36.81 127 PHE A N 1
ATOM 950 C CA . PHE A 1 128 ? 35.520 28.186 27.601 1.00 33.56 127 PHE A CA 1
ATOM 951 C C . PHE A 1 128 ? 34.025 27.839 27.642 1.00 35.44 127 PHE A C 1
ATOM 952 O O . PHE A 1 128 ? 33.630 26.676 27.903 1.00 40.13 127 PHE A O 1
ATOM 960 N N . GLU A 1 129 ? 33.176 28.820 27.393 1.00 36.26 128 GLU A N 1
ATOM 961 C CA . GLU A 1 129 ? 31.735 28.585 27.514 1.00 36.44 128 GLU A CA 1
ATOM 962 C C . GLU A 1 129 ? 31.247 27.588 26.481 1.00 36.59 128 GLU A C 1
ATOM 963 O O . GLU A 1 129 ? 30.501 26.687 26.787 1.00 39.89 128 GLU A O 1
ATOM 969 N N . ASN A 1 130 ? 31.626 27.771 25.227 1.00 36.07 129 ASN A N 1
ATOM 970 C CA . ASN A 1 130 ? 31.085 26.915 24.195 1.00 36.96 129 ASN A CA 1
ATOM 971 C C . ASN A 1 130 ? 32.116 26.248 23.351 1.00 33.96 129 ASN A C 1
ATOM 972 O O . ASN A 1 130 ? 31.766 25.509 22.420 1.00 30.21 129 ASN A O 1
ATOM 977 N N . ASN A 1 131 ? 33.395 26.537 23.602 1.00 32.38 130 ASN A N 1
ATOM 978 C CA . ASN A 1 131 ? 34.438 25.921 22.816 1.00 29.35 130 ASN A CA 1
ATOM 979 C C . ASN A 1 131 ? 35.617 25.591 23.683 1.00 30.85 130 ASN A C 1
ATOM 980 O O . ASN A 1 131 ? 35.738 26.115 24.786 1.00 32.71 130 ASN A O 1
ATOM 985 N N . ALA A 1 132 ? 36.469 24.708 23.185 1.00 29.29 131 ALA A N 1
ATOM 986 C CA . ALA A 1 132 ? 37.683 24.307 23.901 1.00 31.06 131 ALA A CA 1
ATOM 987 C C . ALA A 1 132 ? 38.895 24.245 22.988 1.00 31.91 131 ALA A C 1
ATOM 988 O O . ALA A 1 132 ? 38.788 23.926 21.793 1.00 32.67 131 ALA A O 1
ATOM 990 N N . VAL A 1 133 ? 40.065 24.541 23.552 1.00 31.91 132 VAL A N 1
ATOM 991 C CA . VAL A 1 133 ? 41.340 24.194 22.940 1.00 31.03 132 VAL A CA 1
ATOM 992 C C . VAL A 1 133 ? 41.751 22.803 23.449 1.00 34.99 132 VAL A C 1
ATOM 993 O O . VAL A 1 133 ? 41.744 22.541 24.661 1.00 33.98 132 VAL A O 1
ATOM 997 N N . VAL A 1 134 ? 42.094 21.901 22.531 1.00 35.65 133 VAL A N 1
ATOM 998 C CA . VAL A 1 134 ? 42.523 20.568 22.909 1.00 32.82 133 VAL A CA 1
ATOM 999 C C . VAL A 1 134 ? 44.005 20.459 22.543 1.00 34.85 133 VAL A C 1
ATOM 1000 O O . VAL A 1 134 ? 44.348 20.711 21.374 1.00 33.66 133 VAL A O 1
ATOM 1004 N N . VAL A 1 135 ? 44.835 20.050 23.519 1.00 33.90 134 VAL A N 1
ATOM 1005 C CA . VAL A 1 135 ? 46.282 19.828 23.376 1.00 33.83 134 VAL A CA 1
ATOM 1006 C C . VAL A 1 135 ? 46.583 18.337 23.424 1.00 33.83 134 VAL A C 1
ATOM 1007 O O . VAL A 1 135 ? 46.166 17.659 24.346 1.00 30.36 134 VAL A O 1
ATOM 1011 N N . VAL A 1 136 ? 47.311 17.829 22.430 1.00 34.04 135 VAL A N 1
ATOM 1012 C CA . VAL A 1 136 ? 47.487 16.377 22.253 1.00 32.31 135 VAL A CA 1
ATOM 1013 C C . VAL A 1 136 ? 48.974 16.110 22.121 1.00 31.28 135 VAL A C 1
ATOM 1014 O O . VAL A 1 136 ? 49.638 16.816 21.377 1.00 34.51 135 VAL A O 1
ATOM 1018 N N . GLU A 1 137 ? 49.474 15.107 22.825 1.00 34.54 136 GLU A N 1
ATOM 1019 C CA . GLU A 1 137 ? 50.847 14.645 22.640 1.00 33.62 136 GLU A CA 1
ATOM 1020 C C . GLU A 1 137 ? 50.838 13.378 21.776 1.00 34.43 136 GLU A C 1
ATOM 1021 O O . GLU A 1 137 ? 50.146 12.400 22.096 1.00 34.66 136 GLU A O 1
ATOM 1027 N N . VAL A 1 138 ? 51.675 13.369 20.741 1.00 34.42 137 VAL A N 1
ATOM 1028 C CA . VAL A 1 138 ? 51.636 12.353 19.711 1.00 33.58 137 VAL A CA 1
ATOM 1029 C C . VAL A 1 138 ? 52.455 11.171 20.203 1.00 33.11 137 VAL A C 1
ATOM 1030 O O . VAL A 1 138 ? 53.544 11.353 20.687 1.00 31.24 137 VAL A O 1
ATOM 1034 N N . VAL A 1 139 ? 51.885 9.979 20.126 1.00 33.71 138 VAL A N 1
ATOM 1035 C CA . VAL A 1 139 ? 52.567 8.759 20.574 1.00 33.54 138 VAL A CA 1
ATOM 1036 C C . VAL A 1 139 ? 52.804 7.751 19.452 1.00 37.47 138 VAL A C 1
ATOM 1037 O O . VAL A 1 139 ? 53.590 6.794 19.616 1.00 35.67 138 VAL A O 1
ATOM 1041 N N . GLU A 1 140 ? 52.171 7.947 18.306 1.00 38.46 139 GLU A N 1
ATOM 1042 C CA . GLU A 1 140 ? 52.284 6.975 17.218 1.00 39.05 139 GLU A CA 1
ATOM 1043 C C . GLU A 1 140 ? 51.859 7.647 15.931 1.00 37.05 139 GLU A C 1
ATOM 1044 O O . GLU A 1 140 ? 51.179 8.673 15.961 1.00 38.63 139 GLU A O 1
ATOM 1050 N N . GLY A 1 141 ? 52.255 7.087 14.796 1.00 38.16 140 GLY A N 1
ATOM 1051 C CA . GLY A 1 141 ? 51.798 7.625 13.510 1.00 40.15 140 GLY A CA 1
ATOM 1052 C C . GLY A 1 141 ? 52.327 6.866 12.321 1.00 43.95 140 GLY A C 1
ATOM 1053 O O . GLY A 1 141 ? 53.116 5.946 12.475 1.00 40.71 140 GLY A O 1
ATOM 1054 N N . GLN A 1 142 ? 51.882 7.257 11.134 1.00 45.14 141 GLN A N 1
ATOM 1055 C CA . GLN A 1 142 ? 52.184 6.534 9.915 1.00 45.72 141 GLN A CA 1
ATOM 1056 C C . GLN A 1 142 ? 51.874 7.447 8.739 1.00 44.43 141 GLN A C 1
ATOM 1057 O O . GLN A 1 142 ? 50.801 8.034 8.648 1.00 40.24 141 GLN A O 1
ATOM 1063 N N . VAL A 1 143 ? 52.857 7.603 7.868 1.00 46.84 142 VAL A N 1
ATOM 1064 C CA . VAL A 1 143 ? 52.687 8.350 6.644 1.00 46.54 142 VAL A CA 1
ATOM 1065 C C . VAL A 1 143 ? 51.859 7.520 5.658 1.00 47.46 142 VAL A C 1
ATOM 1066 O O . VAL A 1 143 ? 52.069 6.323 5.537 1.00 44.42 142 VAL A O 1
ATOM 1070 N N . GLY A 1 144 ? 50.897 8.156 4.989 1.00 49.25 143 GLY A N 1
ATOM 1071 C CA . GLY A 1 144 ? 50.048 7.476 4.017 1.00 48.48 143 GLY A CA 1
ATOM 1072 C C . GLY A 1 144 ? 50.570 7.758 2.623 1.00 50.42 143 GLY A C 1
ATOM 1073 O O . GLY A 1 144 ? 51.769 7.994 2.445 1.00 45.04 143 GLY A O 1
ATOM 1074 N N . GLU A 1 145 ? 49.671 7.743 1.638 1.00 53.64 144 GLU A N 1
ATOM 1075 C CA . GLU A 1 145 ? 50.056 8.016 0.254 1.00 55.06 144 GLU A CA 1
ATOM 1076 C C . GLU A 1 145 ? 50.241 9.511 0.105 1.00 54.32 144 GLU A C 1
ATOM 1077 O O . GLU A 1 145 ? 49.348 10.285 0.465 1.00 53.93 144 GLU A O 1
ATOM 1079 N N . ASP A 1 146 ? 51.408 9.913 -0.407 1.00 53.04 145 ASP A N 1
ATOM 1080 C CA . ASP A 1 146 ? 51.669 11.319 -0.715 1.00 52.02 145 ASP A CA 1
ATOM 1081 C C . ASP A 1 146 ? 50.700 11.719 -1.841 1.00 49.37 145 ASP A C 1
ATOM 1082 O O . ASP A 1 146 ? 50.211 10.867 -2.586 1.00 49.89 145 ASP A O 1
ATOM 1087 N N . GLY A 1 147 ? 50.389 13.012 -1.913 1.00 47.54 146 GLY A N 1
ATOM 1088 C CA . GLY A 1 147 ? 49.382 13.562 -2.817 1.00 43.52 146 GLY A CA 1
ATOM 1089 C C . GLY A 1 147 ? 49.363 15.066 -2.609 1.00 42.17 146 GLY A C 1
ATOM 1090 O O . GLY A 1 147 ? 50.303 15.634 -2.077 1.00 44.60 146 GLY A O 1
ATOM 1091 N N . THR A 1 148 ? 48.287 15.717 -3.000 1.00 40.59 147 THR A N 1
ATOM 1092 C CA . THR A 1 148 ? 48.118 17.152 -2.815 1.00 38.95 147 THR A CA 1
ATOM 1093 C C . THR A 1 148 ? 47.192 17.374 -1.612 1.00 38.68 147 THR A C 1
ATOM 1094 O O . THR A 1 148 ? 46.115 16.771 -1.526 1.00 37.34 147 THR A O 1
ATOM 1098 N N . PRO A 1 149 ? 47.608 18.211 -0.665 1.00 38.71 148 PRO A N 1
ATOM 1099 C CA . PRO A 1 149 ? 46.754 18.479 0.501 1.00 38.36 148 PRO A CA 1
ATOM 1100 C C . PRO A 1 149 ? 45.397 19.065 0.167 1.00 38.18 148 PRO A C 1
ATOM 1101 O O . PRO A 1 149 ? 45.255 19.799 -0.794 1.00 40.38 148 PRO A O 1
ATOM 1105 N N . LEU A 1 150 ? 44.406 18.719 0.972 1.00 37.29 149 LEU A N 1
ATOM 1106 C CA . LEU A 1 150 ? 43.074 19.316 0.878 1.00 29.98 149 LEU A CA 1
ATOM 1107 C C . LEU A 1 150 ? 43.005 20.574 1.743 1.00 34.05 149 LEU A C 1
ATOM 1108 O O . LEU A 1 150 ? 43.425 20.581 2.928 1.00 34.18 149 LEU A O 1
ATOM 1113 N N . LEU A 1 151 ? 42.449 21.624 1.139 1.00 36.10 150 LEU A N 1
ATOM 1114 C CA . LEU A 1 151 ? 42.238 22.898 1.799 1.00 37.68 150 LEU A CA 1
ATOM 1115 C C . LEU A 1 151 ? 40.767 23.201 1.853 1.00 34.79 150 LEU A C 1
ATOM 1116 O O . LEU A 1 151 ? 39.966 22.621 1.108 1.00 35.45 150 LEU A O 1
ATOM 1121 N N . TYR A 1 152 ? 40.402 24.090 2.769 1.00 34.09 151 TYR A N 1
ATOM 1122 C CA . TYR A 1 152 ? 39.027 24.576 2.840 1.00 34.38 151 TYR A CA 1
ATOM 1123 C C . TYR A 1 152 ? 39.068 26.071 3.031 1.00 36.37 151 TYR A C 1
ATOM 1124 O O . TYR A 1 152 ? 39.822 26.583 3.848 1.00 36.74 151 TYR A O 1
ATOM 1133 N N . HIS A 1 153 ? 38.280 26.779 2.250 1.00 36.98 152 HIS A N 1
ATOM 1134 C CA . HIS A 1 153 ? 38.348 28.213 2.233 1.00 38.92 152 HIS A CA 1
ATOM 1135 C C . HIS A 1 153 ? 36.981 28.717 1.801 1.00 40.38 152 HIS A C 1
ATOM 1136 O O . HIS A 1 153 ? 36.389 28.188 0.840 1.00 37.96 152 HIS A O 1
ATOM 1143 N N . SER A 1 154 ? 36.505 29.719 2.534 1.00 39.15 153 SER A N 1
ATOM 1144 C CA . SER A 1 154 ? 35.215 30.360 2.311 1.00 40.78 153 SER A CA 1
ATOM 1145 C C . SER A 1 154 ? 34.165 29.363 1.826 1.00 38.54 153 SER A C 1
ATOM 1146 O O . SER A 1 154 ? 33.544 29.542 0.789 1.00 42.84 153 SER A O 1
ATOM 1149 N N . GLY A 1 155 ? 34.000 28.290 2.578 1.00 38.31 154 GLY A N 1
ATOM 1150 C CA . GLY A 1 155 ? 32.970 27.309 2.303 1.00 36.78 154 GLY A CA 1
ATOM 1151 C C . GLY A 1 155 ? 33.224 26.355 1.164 1.00 38.07 154 GLY A C 1
ATOM 1152 O O . GLY A 1 155 ? 32.318 25.635 0.809 1.00 35.83 154 GLY A O 1
ATOM 1153 N N . ALA A 1 156 ? 34.443 26.270 0.617 1.00 36.65 155 ALA A N 1
ATOM 1154 C CA . ALA A 1 156 ? 34.669 25.343 -0.481 1.00 37.12 155 ALA A CA 1
ATOM 1155 C C . ALA A 1 156 ? 35.962 24.590 -0.259 1.00 37.35 155 ALA A C 1
ATOM 1156 O O . ALA A 1 156 ? 36.914 25.142 0.288 1.00 33.39 155 ALA A O 1
ATOM 1158 N N . TYR A 1 157 ? 35.970 23.324 -0.669 1.00 37.56 156 TYR A N 1
ATOM 1159 C CA . TYR A 1 157 ? 37.196 22.546 -0.717 1.00 33.44 156 TYR A CA 1
ATOM 1160 C C . TYR A 1 157 ? 38.021 22.984 -1.907 1.00 33.48 156 TYR A C 1
ATOM 1161 O O . TYR A 1 157 ? 37.520 23.085 -3.006 1.00 33.54 156 TYR A O 1
ATOM 1170 N N . SER A 1 158 ? 39.312 23.210 -1.673 1.00 34.41 157 SER A N 1
ATOM 1171 C CA . SER A 1 158 ? 40.236 23.741 -2.642 1.00 34.56 157 SER A CA 1
ATOM 1172 C C . SER A 1 158 ? 41.505 22.906 -2.639 1.00 36.13 157 SER A C 1
ATOM 1173 O O . SER A 1 158 ? 41.718 22.058 -1.761 1.00 36.65 157 SER A O 1
ATOM 1176 N N . GLN A 1 159 ? 42.338 23.155 -3.634 1.00 32.87 158 GLN A N 1
ATOM 1177 C CA . GLN A 1 159 ? 43.637 22.545 -3.701 1.00 35.19 158 GLN A CA 1
ATOM 1178 C C . GLN A 1 159 ? 44.672 23.660 -3.801 1.00 32.24 158 GLN A C 1
ATOM 1179 O O . GLN A 1 159 ? 44.374 24.713 -4.348 1.00 35.17 158 GLN A O 1
ATOM 1185 N N . PRO A 1 160 ? 45.853 23.437 -3.240 1.00 36.84 159 PRO A N 1
ATOM 1186 C CA . PRO A 1 160 ? 46.868 24.466 -3.300 1.00 37.41 159 PRO A CA 1
ATOM 1187 C C . PRO A 1 160 ? 47.633 24.378 -4.619 1.00 41.39 159 PRO A C 1
ATOM 1188 O O . PRO A 1 160 ? 47.980 23.289 -5.070 1.00 40.04 159 PRO A O 1
ATOM 1192 N N . VAL A 1 161 ? 47.850 25.520 -5.262 1.00 40.92 160 VAL A N 1
ATOM 1193 C CA . VAL A 1 161 ? 48.675 25.540 -6.463 1.00 40.68 160 VAL A CA 1
ATOM 1194 C C . VAL A 1 161 ? 49.834 26.447 -6.148 1.00 38.59 160 VAL A C 1
ATOM 1195 O O . VAL A 1 161 ? 49.625 27.578 -5.760 1.00 33.16 160 VAL A O 1
ATOM 1199 N N . PRO A 1 162 ? 51.065 25.952 -6.242 1.00 42.11 161 PRO A N 1
ATOM 1200 C CA . PRO A 1 162 ? 52.100 26.890 -5.833 1.00 43.17 161 PRO A CA 1
ATOM 1201 C C . PRO A 1 162 ? 52.135 28.118 -6.704 1.00 43.10 161 PRO A C 1
ATOM 1202 O O . PRO A 1 162 ? 51.684 28.084 -7.839 1.00 42.29 161 PRO A O 1
ATOM 1206 N N . LEU A 1 163 ? 52.636 29.202 -6.126 1.00 43.27 162 LEU A N 1
ATOM 1207 C CA . LEU A 1 163 ? 52.763 30.452 -6.820 1.00 39.23 162 LEU A CA 1
ATOM 1208 C C . LEU A 1 163 ? 54.003 30.421 -7.723 1.00 36.11 162 LEU A C 1
ATOM 1209 O O . LEU A 1 163 ? 54.998 29.734 -7.443 1.00 31.51 162 LEU A O 1
ATOM 1214 N N . ASP A 1 164 ? 53.953 31.135 -8.835 1.00 33.09 163 ASP A N 1
ATOM 1215 C CA . ASP A 1 164 ? 55.050 31.064 -9.774 1.00 33.57 163 ASP A CA 1
ATOM 1216 C C . ASP A 1 164 ? 56.329 31.430 -9.086 1.00 29.67 163 ASP A C 1
ATOM 1217 O O . ASP A 1 164 ? 56.326 32.349 -8.309 1.00 33.92 163 ASP A O 1
ATOM 1222 N N . TYR A 1 165 ? 57.424 30.732 -9.400 1.00 32.46 164 TYR A N 1
ATOM 1223 C CA . TYR A 1 165 ? 58.749 31.077 -8.885 1.00 28.40 164 TYR A CA 1
ATOM 1224 C C . TYR A 1 165 ? 59.764 30.793 -9.956 1.00 29.22 164 TYR A C 1
ATOM 1225 O O . TYR A 1 165 ? 59.739 29.749 -10.604 1.00 33.81 164 TYR A O 1
ATOM 1234 N N . GLU A 1 166 ? 60.644 31.736 -10.178 1.00 28.06 165 GLU A N 1
ATOM 1235 C CA . GLU A 1 166 ? 61.626 31.643 -11.244 1.00 29.69 165 GLU A CA 1
ATOM 1236 C C . GLU A 1 166 ? 62.706 30.575 -10.885 1.00 31.28 165 GLU A C 1
ATOM 1237 O O . GLU A 1 166 ? 63.356 29.992 -11.756 1.00 32.46 165 GLU A O 1
ATOM 1243 N N . ILE A 1 167 ? 62.815 30.349 -9.580 1.00 37.13 166 ILE A N 1
ATOM 1244 C CA . ILE A 1 167 ? 63.715 29.443 -8.794 1.00 38.09 166 ILE A CA 1
ATOM 1245 C C . ILE A 1 167 ? 65.093 29.998 -8.584 1.00 38.66 166 ILE A C 1
ATOM 1246 O O . ILE A 1 167 ? 65.803 30.262 -9.575 1.00 36.38 166 ILE A O 1
#

Secondary structure (DSSP, 8-state):
-HHHHH---SS-EE-EEEEEEETTEEEEEEES--EEEEETTEEEEE--TTSTTHHHHHH--EEEE--BGGGHHHHHHT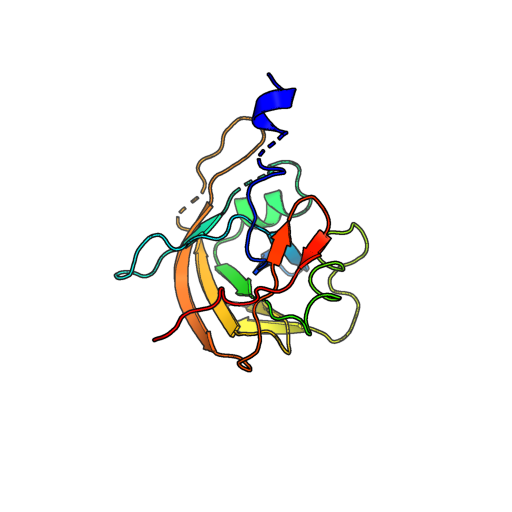TSSS-TT-SSSEEE-GGG-EEESSSSEEEEEEE--EE-SS-EEEEEEEEEEEE----PBPEEETTEEE---PPP---

InterPro domains:
  IPR002563 Flavin reductase like domain [PF01613] (16-157)
  IPR002563 Flavin reductase like domain [SM00903] (16-158)
  IPR012349 FMN-binding split barrel [G3DSA:2.30.110.10] (1-158)
  IPR050268 NADH-dependent flavin reductase [PTHR30466] (7-161)

Solvent-accessible surface area: 9765 Å² total

Radius of gyration: 15.85 Å; Cα contacts (8 Å, |Δi|>4): 314; chains: 1; bounding box: 39×43×40 Å

Sequence (155 aa):
FEGTFKEFRRHAAGVAIITVNYNGTPYGFTATSVASLSAQPPRRFTFNARSSSSWPAIANTTHIGVHLGLDNQQELADRRFARTKNRFEGDHWELGPYEVPILKDVAGWLIGKIQRLSFENNAVVVVEVVEGQVGEDGTPLLYHSGAYSQPVPLDYEI